Protein AF-A0A2W6Z7C9-F1 (afdb_monomer_lite)

Secondary structure (DSSP, 8-state):
-HHHHHHHT--HHHHHHHHHHHHHH-SS--SS----TT--HHHHHHHHHHGGG--HHHHHHHHHHHT--HHHHHHHHHHHHHHHHS-SS-HHHHHHHHHHHHHHHHHHHH-

Sequence (111 aa):
MARISEELGIQVITLYTWRKIWQLQAEVVPASEKAHDGWSAADKFTLVLETAGFNATELSACCRERGLLSDQVSRWRQAAQDANAKPVLTMAEQMELEKRRGQDQCEIKVG

Foldseek 3Di:
DVVCCVVVVPDPVVVVVVVVVVVVVPPDPPVPPVPPVPQDLVNLVVLLVVCVPPDPVRLVVVQVVVVHDSVSNVVSNVVVCVVVVDDPDDPVRVVVVVVVVVVVVVVVVVD

Radius of gyration: 23.17 Å; chains: 1; bounding box: 63×37×48 Å

pLDDT: mean 82.12, std 15.01, range [43.53, 96.19]

Structure (mmCIF, N/CA/C/O backbone):
data_AF-A0A2W6Z7C9-F1
#
_entry.id   AF-A0A2W6Z7C9-F1
#
loop_
_atom_site.group_PDB
_atom_site.id
_atom_site.type_symbol
_atom_site.label_atom_id
_atom_site.label_alt_id
_atom_site.label_comp_id
_atom_site.label_asym_id
_atom_site.label_entity_id
_atom_site.label_seq_id
_atom_site.pdbx_PDB_ins_code
_atom_site.Cartn_x
_atom_site.Cartn_y
_atom_site.Cartn_z
_atom_site.occupancy
_atom_site.B_iso_or_equiv
_atom_site.auth_seq_id
_atom_site.auth_comp_id
_atom_site.auth_asym_id
_atom_site.auth_atom_id
_atom_site.pdbx_PDB_model_num
ATOM 1 N N . MET A 1 1 ? -21.358 8.957 10.522 1.00 70.88 1 MET A N 1
ATOM 2 C CA . MET A 1 1 ? -21.999 10.275 10.728 1.00 70.88 1 MET A CA 1
ATOM 3 C C . MET A 1 1 ? -22.901 10.295 11.949 1.00 70.88 1 MET A C 1
ATOM 5 O O . MET A 1 1 ? -22.728 11.210 12.727 1.00 70.88 1 MET A O 1
ATOM 9 N N . ALA A 1 2 ? -23.779 9.306 12.173 1.00 82.38 2 ALA A N 1
ATOM 10 C CA . ALA A 1 2 ? -24.615 9.258 13.385 1.00 82.38 2 ALA A CA 1
ATOM 11 C C . ALA A 1 2 ? -23.796 9.272 14.693 1.00 82.38 2 ALA A C 1
ATOM 13 O O . ALA A 1 2 ? -23.993 10.158 15.507 1.00 82.38 2 ALA A O 1
ATOM 14 N N . ARG A 1 3 ? -22.780 8.404 14.825 1.00 92.25 3 ARG A N 1
ATOM 15 C CA . ARG A 1 3 ? -21.876 8.418 15.994 1.00 92.25 3 ARG A CA 1
ATOM 16 C C . ARG A 1 3 ? -21.171 9.766 16.203 1.00 92.25 3 ARG A C 1
ATOM 18 O O . ARG A 1 3 ? -21.128 10.269 17.307 1.00 92.25 3 ARG A O 1
ATOM 25 N N . ILE A 1 4 ? -20.666 10.365 15.122 1.00 90.56 4 ILE A N 1
ATOM 26 C CA . ILE A 1 4 ? -19.981 11.674 15.147 1.00 90.56 4 ILE A CA 1
ATOM 27 C C . ILE A 1 4 ? -20.959 12.794 15.536 1.00 90.56 4 ILE A C 1
ATOM 29 O O . ILE A 1 4 ? -20.594 13.733 16.229 1.00 90.56 4 ILE A O 1
ATOM 33 N N . SER A 1 5 ? -22.206 12.693 15.076 1.00 93.94 5 SER A N 1
ATOM 34 C CA . SER A 1 5 ? -23.284 13.622 15.406 1.00 93.94 5 SER A CA 1
ATOM 35 C C . SER A 1 5 ? -23.632 13.566 16.889 1.00 93.94 5 SER A C 1
ATOM 37 O O . SER A 1 5 ? -23.748 14.610 17.519 1.00 93.94 5 SER A O 1
ATOM 39 N N . GLU A 1 6 ? -23.740 12.360 17.440 1.00 93.31 6 GLU A N 1
ATOM 40 C CA . GLU A 1 6 ? -24.005 12.118 18.857 1.00 93.31 6 GLU A CA 1
ATOM 41 C C . GLU A 1 6 ? -22.839 12.577 19.745 1.00 93.31 6 GLU A C 1
ATOM 43 O O . GLU A 1 6 ? -23.050 13.275 20.729 1.00 93.31 6 GLU A O 1
ATOM 48 N N . GLU A 1 7 ? -21.606 12.262 19.350 1.00 95.19 7 GLU A N 1
ATOM 49 C CA . GLU A 1 7 ? -20.384 12.594 20.090 1.00 95.19 7 GLU A CA 1
ATOM 50 C C . GLU A 1 7 ? -20.083 14.101 20.111 1.00 95.19 7 GLU A C 1
ATOM 52 O O . GLU A 1 7 ? -19.621 14.628 21.120 1.00 95.19 7 GLU A O 1
ATOM 57 N N . LEU A 1 8 ? -20.357 14.809 19.010 1.00 92.94 8 LEU A N 1
ATOM 58 C CA . LEU A 1 8 ? -20.040 16.236 18.865 1.00 92.94 8 LEU A CA 1
ATOM 59 C C . LEU A 1 8 ? -21.258 17.159 19.023 1.00 92.94 8 LEU A C 1
ATOM 61 O O . LEU A 1 8 ? -21.110 18.377 18.949 1.00 92.94 8 LEU A O 1
ATOM 65 N N . GLY A 1 9 ? -22.467 16.610 19.166 1.00 94.12 9 GLY A N 1
ATOM 66 C CA . GLY A 1 9 ? -23.714 17.384 19.188 1.00 94.12 9 GLY A CA 1
ATOM 67 C C . GLY A 1 9 ? -24.038 18.102 17.869 1.00 94.12 9 GLY A C 1
ATOM 68 O O . GLY A 1 9 ? -24.868 19.010 17.836 1.00 94.12 9 GLY A O 1
ATOM 69 N N . ILE A 1 10 ? -23.386 17.729 16.764 1.00 95.50 10 ILE A N 1
ATOM 70 C CA . ILE A 1 10 ? -23.576 18.355 15.450 1.00 95.50 10 ILE A CA 1
ATOM 71 C C . ILE A 1 10 ? -24.661 17.595 14.701 1.00 95.50 10 ILE A C 1
ATOM 73 O O . ILE A 1 10 ? -24.570 16.381 14.557 1.00 95.50 10 ILE A O 1
ATOM 77 N N . GLN A 1 11 ? -25.659 18.280 14.146 1.00 95.25 11 GLN A N 1
ATOM 78 C CA . GLN A 1 11 ? -26.705 17.612 13.368 1.00 95.25 11 GLN A CA 1
ATOM 79 C C . GLN A 1 11 ? -26.138 16.859 12.150 1.00 95.25 11 GLN A C 1
ATOM 81 O O . GLN A 1 11 ? -25.290 17.367 11.411 1.00 95.25 11 GLN A O 1
ATOM 86 N N . VAL A 1 12 ? -26.668 15.658 11.890 1.00 93.69 12 VAL A N 1
ATOM 87 C CA . VAL A 1 12 ? -26.246 14.792 10.771 1.00 93.69 12 VAL A CA 1
ATOM 88 C C . VAL A 1 12 ? -26.307 15.517 9.419 1.00 93.69 12 VAL A C 1
ATOM 90 O O . VAL A 1 12 ? -25.427 15.321 8.579 1.00 93.69 12 VAL A O 1
ATOM 93 N N . ILE A 1 13 ? -27.306 16.383 9.215 1.00 93.75 13 ILE A N 1
ATOM 94 C CA . ILE A 1 13 ? -27.482 17.148 7.972 1.00 93.75 13 ILE A CA 1
ATOM 95 C C . ILE A 1 13 ? -26.353 18.162 7.734 1.00 93.75 13 ILE A C 1
ATOM 97 O O . ILE A 1 13 ? -25.922 18.358 6.595 1.00 93.75 13 ILE A O 1
ATOM 101 N N . THR A 1 14 ? -25.805 18.737 8.805 1.00 94.12 14 THR A N 1
ATOM 102 C CA . THR A 1 14 ? -24.679 19.674 8.755 1.00 94.12 14 THR A CA 1
ATOM 103 C C . THR A 1 14 ? -23.400 18.948 8.351 1.00 94.12 14 THR A C 1
ATOM 105 O O . THR A 1 14 ? -22.728 19.364 7.408 1.00 94.12 14 THR A O 1
ATOM 108 N N . LEU A 1 15 ? -23.122 17.793 8.970 1.00 93.50 15 LEU A N 1
ATOM 109 C CA . LEU A 1 15 ? -21.989 16.936 8.595 1.00 93.50 15 LEU A CA 1
ATOM 110 C C . LEU A 1 15 ? -22.078 16.482 7.130 1.00 93.50 15 LEU A C 1
ATOM 112 O O . LEU A 1 15 ? -21.072 16.431 6.420 1.00 93.50 15 LEU A O 1
ATOM 116 N N . TYR A 1 16 ? -23.287 16.164 6.662 1.00 90.06 16 TYR A N 1
ATOM 117 C CA . TYR A 1 16 ? -23.520 15.764 5.277 1.00 90.06 16 TYR A CA 1
ATOM 118 C C . TYR A 1 16 ? -23.258 16.914 4.298 1.00 90.06 16 TYR A C 1
ATOM 120 O O . TYR A 1 16 ? -22.607 16.717 3.271 1.00 90.06 16 TYR A O 1
ATOM 128 N N . THR A 1 17 ? -23.726 18.115 4.640 1.00 91.69 17 THR A N 1
ATOM 129 C CA . THR A 1 17 ? -23.530 19.335 3.849 1.00 91.69 17 THR A CA 1
ATOM 130 C C . THR A 1 17 ? -22.051 19.678 3.723 1.00 91.69 17 THR A C 1
ATOM 132 O O . THR A 1 17 ? -21.573 19.875 2.610 1.00 91.69 17 THR A O 1
ATOM 135 N N . TRP A 1 18 ? -21.295 19.658 4.824 1.00 90.25 18 TRP A N 1
ATOM 136 C CA . TRP A 1 18 ? -19.851 19.903 4.786 1.00 90.25 18 TRP A CA 1
ATOM 137 C C . TRP A 1 18 ? -19.115 18.875 3.941 1.00 90.25 18 TRP A C 1
ATOM 139 O O . TRP A 1 18 ? -18.340 19.255 3.070 1.00 90.25 18 TRP A O 1
ATOM 149 N N . ARG A 1 19 ? -19.414 17.581 4.110 1.00 87.50 19 ARG A N 1
ATOM 150 C CA . ARG A 1 19 ? -18.809 16.533 3.280 1.00 87.50 19 ARG A CA 1
ATOM 151 C C . ARG A 1 19 ? -19.073 16.770 1.793 1.00 87.50 19 ARG A C 1
ATOM 153 O O . ARG A 1 19 ? -18.158 16.631 0.992 1.00 87.50 19 ARG A O 1
ATOM 160 N N . LYS A 1 20 ? -20.303 17.142 1.429 1.00 82.62 20 LYS A N 1
ATOM 161 C CA . LYS A 1 20 ? -20.684 17.419 0.040 1.00 82.62 20 LYS A CA 1
ATOM 162 C C . LYS A 1 20 ? -19.964 18.655 -0.512 1.00 82.62 20 LYS A C 1
ATOM 164 O O . LYS A 1 20 ? -19.464 18.599 -1.627 1.00 82.62 20 LYS A O 1
ATOM 169 N N . ILE A 1 21 ? -19.878 19.738 0.264 1.00 83.44 21 ILE A N 1
ATOM 170 C CA . ILE A 1 21 ? -19.146 20.958 -0.117 1.00 83.44 21 ILE A CA 1
ATOM 171 C C . ILE A 1 21 ? -17.669 20.634 -0.353 1.00 83.44 21 ILE A C 1
ATOM 173 O O . ILE A 1 21 ? -17.126 20.991 -1.390 1.00 83.44 21 ILE A O 1
ATOM 177 N N . TRP A 1 22 ? -17.050 19.883 0.554 1.00 77.00 22 TRP A N 1
ATOM 178 C CA . TRP A 1 22 ? -15.651 19.479 0.437 1.00 77.00 22 TRP A CA 1
ATOM 179 C C . TRP A 1 22 ? -15.399 18.544 -0.750 1.00 77.00 22 TRP A C 1
ATOM 181 O O . TRP A 1 22 ? -14.382 18.673 -1.419 1.00 77.00 22 TRP A O 1
ATOM 191 N N . GLN A 1 23 ? -16.326 17.631 -1.051 1.00 69.94 23 GLN A N 1
ATOM 192 C CA . GLN A 1 23 ? -16.241 16.771 -2.237 1.00 69.94 23 GLN A CA 1
ATOM 193 C C . GLN A 1 23 ? -16.378 17.554 -3.547 1.00 69.94 23 GLN A C 1
ATOM 195 O O . GLN A 1 23 ? -15.747 17.192 -4.531 1.00 69.94 23 GLN A O 1
ATOM 200 N N . LEU A 1 24 ? -17.188 18.615 -3.564 1.00 73.56 24 LEU A N 1
ATOM 201 C CA . LEU A 1 24 ? -17.379 19.473 -4.738 1.00 73.56 24 LEU A CA 1
ATOM 202 C C . LEU A 1 24 ? -16.242 20.489 -4.918 1.00 73.56 24 LEU A C 1
ATOM 204 O O . LEU A 1 24 ? -15.943 20.864 -6.043 1.00 73.56 24 LEU A O 1
ATOM 208 N N . GLN A 1 25 ? -15.607 20.922 -3.825 1.00 68.06 25 GLN A N 1
ATOM 209 C CA . GLN A 1 25 ? -14.410 21.771 -3.846 1.00 68.06 25 GLN A CA 1
ATOM 210 C C . GLN A 1 25 ? -13.120 20.987 -4.116 1.00 68.06 25 GLN A C 1
ATOM 212 O O . GLN A 1 25 ? -12.079 21.595 -4.351 1.00 68.06 25 GLN A O 1
ATOM 217 N N . ALA A 1 26 ? -13.173 19.654 -4.100 1.00 48.09 26 ALA A N 1
ATOM 218 C CA . ALA A 1 26 ? -12.060 18.790 -4.459 1.00 48.09 26 ALA A CA 1
ATOM 219 C C . ALA A 1 26 ? -11.882 18.725 -5.986 1.00 48.09 26 ALA A C 1
ATOM 221 O O . ALA A 1 26 ? -11.961 17.656 -6.589 1.00 48.09 26 ALA A O 1
ATOM 222 N N . GLU A 1 27 ? -11.558 19.859 -6.608 1.00 48.34 27 GLU A N 1
ATOM 223 C CA . GLU A 1 27 ? -10.633 19.825 -7.736 1.00 48.34 27 GLU A CA 1
ATOM 224 C C . GLU A 1 27 ? -9.296 19.349 -7.144 1.00 48.34 27 GLU A C 1
ATOM 226 O O . GLU A 1 27 ? -8.545 20.102 -6.533 1.00 48.34 27 GLU A O 1
ATOM 231 N N . VAL A 1 28 ? -9.057 18.039 -7.231 1.00 49.12 28 VAL A N 1
ATOM 232 C CA . VAL A 1 28 ? -7.820 17.369 -6.805 1.00 49.12 28 VAL A CA 1
ATOM 233 C C . VAL A 1 28 ? -7.550 17.393 -5.288 1.00 49.12 28 VAL A C 1
ATOM 235 O O . VAL A 1 28 ? -6.488 17.803 -4.827 1.00 49.12 28 VAL A O 1
ATOM 238 N N . VAL A 1 29 ? -8.444 16.817 -4.478 1.00 43.88 29 VAL A N 1
ATOM 239 C CA . VAL A 1 29 ? -7.926 16.027 -3.346 1.00 43.88 29 VAL A CA 1
ATOM 240 C C . VAL A 1 29 ? -7.686 14.636 -3.922 1.00 43.88 29 VAL A C 1
ATOM 242 O O . VAL A 1 29 ? -8.658 13.889 -4.056 1.00 43.88 29 VAL A O 1
ATOM 245 N N . PRO A 1 30 ? -6.449 14.261 -4.312 1.00 44.28 30 PRO A N 1
ATOM 246 C CA . PRO A 1 30 ? -6.192 12.860 -4.601 1.00 44.28 30 PRO A CA 1
ATOM 247 C C . PRO A 1 30 ? -6.572 12.146 -3.311 1.00 44.28 30 PRO A C 1
ATOM 249 O O . PRO A 1 30 ? -6.081 12.531 -2.250 1.00 44.28 30 PRO A O 1
ATOM 252 N N . ALA A 1 31 ? -7.533 11.223 -3.372 1.00 43.53 31 ALA A N 1
ATOM 253 C CA . ALA A 1 31 ? -7.992 10.451 -2.226 1.00 43.53 31 ALA A CA 1
ATOM 254 C C . ALA A 1 31 ? -6.765 9.856 -1.535 1.00 43.53 31 ALA A C 1
ATOM 256 O O . ALA A 1 31 ? -6.251 8.852 -2.006 1.00 43.53 31 ALA A O 1
ATOM 257 N N . SER A 1 32 ? -6.268 10.562 -0.514 1.00 44.12 32 SER A N 1
ATOM 258 C CA . SER A 1 32 ? -4.902 10.519 0.007 1.00 44.12 32 SER A CA 1
ATOM 259 C C . SER A 1 32 ? -4.008 9.428 -0.598 1.00 44.12 32 SER A C 1
ATOM 261 O O . SER A 1 32 ? -3.669 8.453 0.064 1.00 44.12 32 SER A O 1
ATOM 263 N N . GLU A 1 33 ? -3.561 9.644 -1.836 1.00 44.66 33 GLU A N 1
ATOM 264 C CA . GLU A 1 33 ? -2.304 9.091 -2.346 1.00 44.66 33 GLU A CA 1
ATOM 265 C C . GLU A 1 33 ? -1.143 10.011 -1.964 1.00 44.66 33 GLU 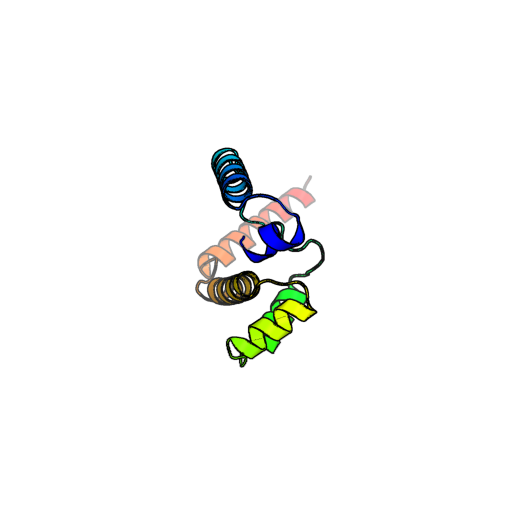A C 1
ATOM 267 O O . GLU A 1 33 ? -0.081 9.999 -2.579 1.00 44.66 33 GLU A O 1
ATOM 272 N N . LYS A 1 34 ? -1.286 10.770 -0.867 1.00 44.84 34 LYS A N 1
ATOM 273 C CA . LYS A 1 34 ? -0.131 10.946 0.004 1.00 44.84 34 LYS A CA 1
ATOM 274 C C . LYS A 1 34 ? 0.219 9.540 0.459 1.00 44.84 34 LYS A C 1
ATOM 276 O O . LYS A 1 34 ? -0.348 9.036 1.428 1.00 44.84 34 LYS A O 1
ATOM 281 N N . ALA A 1 35 ? 1.074 8.876 -0.321 1.00 48.03 35 ALA A N 1
ATOM 282 C CA . ALA A 1 35 ? 1.898 7.788 0.156 1.00 48.03 35 ALA A CA 1
ATOM 283 C C . ALA A 1 35 ? 2.246 8.153 1.593 1.00 48.03 35 ALA A C 1
ATOM 285 O O . ALA A 1 35 ? 2.760 9.251 1.804 1.00 48.03 35 ALA A O 1
ATOM 286 N N . HIS A 1 36 ? 1.827 7.331 2.562 1.00 52.09 36 HIS A N 1
ATOM 287 C CA . HIS A 1 36 ? 2.201 7.554 3.950 1.00 52.09 36 HIS A CA 1
ATOM 288 C C . HIS A 1 36 ? 3.693 7.864 3.936 1.00 52.09 36 HIS A C 1
ATOM 290 O O . HIS A 1 36 ? 4.484 7.000 3.561 1.00 52.09 36 HIS A O 1
ATOM 296 N N . ASP A 1 37 ? 4.035 9.104 4.273 1.00 54.31 37 ASP A N 1
ATOM 297 C CA . ASP A 1 37 ? 5.357 9.714 4.088 1.00 54.31 37 ASP A CA 1
ATOM 298 C C . ASP A 1 37 ? 6.458 8.958 4.863 1.00 54.31 37 ASP A C 1
ATOM 300 O O . ASP A 1 37 ? 7.642 9.223 4.722 1.00 54.31 37 ASP A O 1
ATOM 304 N N . GLY A 1 38 ? 6.064 7.960 5.667 1.00 72.69 38 GLY A N 1
ATOM 305 C CA . GLY A 1 38 ? 6.945 7.073 6.420 1.00 72.69 38 GLY A CA 1
ATOM 306 C C . GLY A 1 38 ? 7.006 5.605 5.974 1.00 72.69 38 GLY A C 1
ATOM 307 O O . GLY A 1 38 ? 7.732 4.860 6.615 1.00 72.69 38 GLY A O 1
ATOM 308 N N . TRP A 1 39 ? 6.279 5.148 4.943 1.00 86.19 39 TRP A N 1
ATOM 309 C CA . TRP A 1 39 ? 6.366 3.742 4.496 1.00 86.19 39 TRP A CA 1
ATOM 310 C C . TRP A 1 39 ? 7.264 3.615 3.267 1.00 86.19 39 TRP A C 1
ATOM 312 O O . TRP A 1 39 ? 6.878 4.009 2.156 1.00 86.19 39 TRP A O 1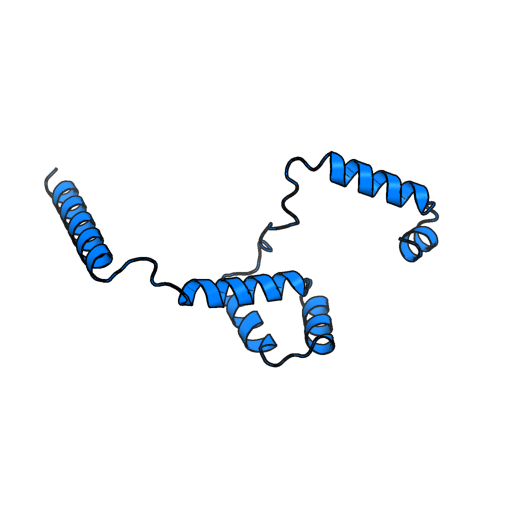
ATOM 322 N N . SER A 1 40 ? 8.447 3.026 3.454 1.00 88.62 40 SER A N 1
ATOM 323 C CA . SER A 1 40 ? 9.361 2.730 2.352 1.00 88.62 40 SER A CA 1
ATOM 324 C C . SER A 1 40 ? 8.774 1.664 1.416 1.00 88.62 40 SER A C 1
ATOM 326 O O . SER A 1 40 ? 7.817 0.962 1.749 1.00 88.62 40 SER A O 1
ATOM 328 N N . ALA A 1 41 ? 9.343 1.518 0.216 1.00 87.69 41 ALA A N 1
ATOM 329 C CA . ALA A 1 41 ? 8.939 0.449 -0.702 1.00 87.69 41 ALA A CA 1
ATOM 330 C C . ALA A 1 41 ? 9.127 -0.948 -0.077 1.00 87.69 41 ALA A C 1
ATOM 332 O O . ALA A 1 41 ? 8.299 -1.831 -0.294 1.00 87.69 41 ALA A O 1
ATOM 333 N N . ALA A 1 42 ? 10.172 -1.116 0.741 1.00 89.75 42 ALA A N 1
ATOM 334 C CA . ALA A 1 42 ? 10.429 -2.345 1.480 1.00 89.75 42 ALA A CA 1
ATOM 335 C C . ALA A 1 42 ? 9.340 -2.606 2.530 1.00 89.75 42 ALA A C 1
ATOM 337 O O . ALA A 1 42 ? 8.800 -3.706 2.572 1.00 89.75 42 ALA A O 1
ATOM 338 N N . ASP A 1 43 ? 8.942 -1.593 3.306 1.00 92.62 43 ASP A N 1
ATOM 339 C CA . ASP A 1 43 ? 7.897 -1.750 4.331 1.00 92.62 43 ASP A CA 1
ATOM 340 C C . ASP A 1 43 ? 6.548 -2.123 3.709 1.00 92.62 43 ASP A C 1
ATOM 342 O O . ASP A 1 43 ? 5.840 -3.004 4.200 1.00 92.62 43 ASP A O 1
ATOM 346 N N . LYS A 1 44 ? 6.207 -1.488 2.580 1.00 92.00 44 LYS A N 1
ATOM 347 C CA . LYS A 1 44 ? 4.995 -1.809 1.811 1.00 92.00 44 LYS A CA 1
ATOM 348 C C . LYS A 1 44 ? 5.015 -3.256 1.329 1.00 92.00 44 LYS A C 1
ATOM 350 O O . LYS A 1 44 ? 4.007 -3.950 1.441 1.00 92.00 44 LYS A O 1
ATOM 355 N N . PHE A 1 45 ? 6.154 -3.709 0.808 1.00 91.94 45 PHE A N 1
ATOM 356 C CA . PHE A 1 45 ? 6.317 -5.078 0.331 1.00 91.94 45 PHE A CA 1
ATOM 357 C C . PHE A 1 45 ? 6.220 -6.100 1.470 1.00 91.94 45 PHE A C 1
ATOM 359 O O . PHE A 1 45 ? 5.466 -7.066 1.351 1.00 91.94 45 PHE A O 1
ATOM 366 N N . THR A 1 46 ? 6.903 -5.856 2.593 1.00 94.25 46 THR A N 1
ATOM 367 C CA . THR A 1 46 ? 6.820 -6.696 3.796 1.00 94.25 46 THR A CA 1
ATOM 368 C C . THR A 1 46 ? 5.377 -6.833 4.261 1.00 94.25 46 THR A C 1
ATOM 370 O O . THR A 1 46 ? 4.907 -7.946 4.471 1.00 94.25 46 THR A O 1
ATOM 373 N N . LEU A 1 47 ? 4.626 -5.731 4.323 1.00 94.12 47 LEU A N 1
ATOM 374 C CA . LEU A 1 47 ? 3.224 -5.785 4.726 1.00 94.12 47 LEU A CA 1
ATOM 375 C C . LEU A 1 47 ? 2.356 -6.591 3.749 1.00 94.12 47 LEU A C 1
ATOM 377 O O . LEU A 1 47 ? 1.492 -7.362 4.172 1.00 94.12 47 LEU A O 1
ATOM 381 N N . VAL A 1 48 ? 2.559 -6.426 2.439 1.00 94.06 48 VAL A N 1
ATOM 382 C CA . VAL A 1 48 ? 1.836 -7.206 1.420 1.00 94.06 48 VAL A CA 1
ATOM 383 C C . VAL A 1 48 ? 2.113 -8.702 1.583 1.00 94.06 48 VAL A C 1
ATOM 385 O O . VAL A 1 48 ? 1.185 -9.501 1.441 1.00 94.06 48 VAL A O 1
ATOM 388 N N . LEU A 1 49 ? 3.354 -9.072 1.915 1.00 94.38 49 LEU A N 1
ATOM 389 C CA . LEU A 1 49 ? 3.759 -10.455 2.154 1.00 94.38 49 LEU A CA 1
ATOM 390 C C . LEU A 1 49 ? 3.159 -11.014 3.453 1.00 94.38 49 LEU A C 1
ATOM 392 O O . LEU A 1 49 ? 2.557 -12.085 3.429 1.00 94.38 49 LEU A O 1
ATOM 396 N N . GLU A 1 50 ? 3.260 -10.276 4.562 1.00 93.88 50 GLU A N 1
ATOM 397 C CA . GLU A 1 50 ? 2.679 -10.646 5.863 1.00 93.88 50 GLU A CA 1
ATOM 398 C C . GLU A 1 50 ? 1.170 -10.896 5.759 1.00 93.88 50 GLU A C 1
ATOM 400 O O . GLU A 1 50 ? 0.641 -11.859 6.310 1.00 93.88 50 GLU A O 1
ATOM 405 N N . THR A 1 51 ? 0.472 -10.041 5.012 1.00 95.81 51 THR A N 1
ATOM 406 C CA . THR A 1 51 ? -0.989 -10.081 4.873 1.00 95.81 51 THR A CA 1
ATOM 407 C C . THR A 1 51 ? -1.476 -10.976 3.731 1.00 95.81 51 THR A C 1
ATOM 409 O O . THR A 1 51 ? -2.676 -11.009 3.443 1.00 95.81 51 THR A O 1
ATOM 412 N N . ALA A 1 52 ? -0.586 -11.714 3.055 1.00 92.88 52 ALA A N 1
ATOM 413 C CA . ALA A 1 52 ? -0.944 -12.562 1.915 1.00 92.88 52 ALA A CA 1
ATOM 414 C C . ALA A 1 52 ? -2.013 -13.611 2.268 1.00 92.88 52 ALA A C 1
ATOM 416 O O . ALA A 1 52 ? -2.913 -13.854 1.465 1.00 92.88 52 ALA A O 1
ATOM 417 N N . GLY A 1 53 ? -1.941 -14.180 3.476 1.00 93.12 53 GLY A N 1
ATOM 418 C CA . GLY A 1 53 ? -2.877 -15.195 3.974 1.00 93.12 53 GLY A CA 1
ATOM 419 C C . GLY A 1 53 ? -4.025 -14.667 4.837 1.00 93.12 53 GLY A C 1
ATOM 420 O O . GLY A 1 53 ? -4.803 -15.471 5.339 1.00 93.12 53 GLY A O 1
ATOM 421 N N . PHE A 1 54 ? -4.127 -13.351 5.050 1.00 96.19 54 PHE A N 1
ATOM 422 C CA . PHE A 1 54 ? -5.106 -12.791 5.984 1.00 96.19 54 PHE A CA 1
ATOM 423 C C . PHE A 1 54 ? -6.508 -12.762 5.375 1.00 96.19 54 PHE A C 1
ATOM 425 O O . PHE A 1 54 ? -6.701 -12.375 4.219 1.00 96.19 54 PHE A O 1
ATOM 432 N N . ASN A 1 55 ? -7.508 -13.091 6.186 1.00 95.12 55 ASN A N 1
ATOM 433 C CA . ASN A 1 55 ? -8.906 -12.826 5.873 1.00 95.12 55 ASN A CA 1
ATOM 434 C C . ASN A 1 55 ? -9.275 -11.350 6.143 1.00 95.12 55 ASN A C 1
ATOM 436 O O . ASN A 1 55 ? -8.480 -10.560 6.657 1.00 95.12 55 ASN A O 1
ATOM 440 N N . ALA A 1 56 ? -10.506 -10.952 5.801 1.00 92.38 56 ALA A N 1
ATOM 441 C CA . ALA A 1 56 ? -10.949 -9.558 5.914 1.00 92.38 56 ALA A CA 1
ATOM 442 C C . ALA A 1 56 ? -10.879 -8.999 7.350 1.00 92.38 56 ALA A C 1
ATOM 444 O O . ALA A 1 56 ? -10.584 -7.814 7.542 1.00 92.38 56 ALA A O 1
ATOM 445 N N . THR A 1 57 ? -11.131 -9.837 8.358 1.00 94.88 57 THR A N 1
ATOM 446 C CA . THR A 1 57 ? -11.099 -9.449 9.773 1.00 94.88 57 THR A CA 1
ATOM 447 C C . THR A 1 57 ? -9.664 -9.250 10.247 1.00 94.88 57 THR A C 1
ATOM 449 O O . THR A 1 57 ? -9.355 -8.219 10.843 1.00 94.88 57 THR A O 1
ATOM 452 N N . GLU A 1 58 ? -8.780 -10.196 9.929 1.00 95.69 58 GLU A N 1
ATOM 453 C CA . GLU A 1 58 ? -7.351 -10.145 10.264 1.00 95.69 58 GLU A CA 1
ATOM 454 C C . GLU A 1 58 ? -6.671 -8.943 9.603 1.00 95.69 58 GLU A C 1
ATOM 456 O O . GLU A 1 58 ? -5.966 -8.179 10.264 1.00 95.69 58 GLU A O 1
ATOM 461 N N . LEU A 1 59 ? -6.957 -8.707 8.318 1.00 94.50 59 LEU A N 1
ATOM 462 C CA . LEU A 1 59 ? -6.455 -7.543 7.592 1.00 94.50 59 LEU A CA 1
ATOM 463 C C . LEU A 1 59 ? -6.929 -6.240 8.241 1.00 94.50 59 LEU A C 1
ATOM 465 O O . LEU A 1 59 ? -6.135 -5.322 8.435 1.00 94.50 59 LEU A O 1
ATOM 469 N N . SER A 1 60 ? -8.207 -6.166 8.621 1.00 91.12 60 SER A N 1
ATOM 470 C CA . SER A 1 60 ? -8.775 -4.982 9.272 1.00 91.12 60 SER A CA 1
ATOM 471 C C . SER A 1 60 ? -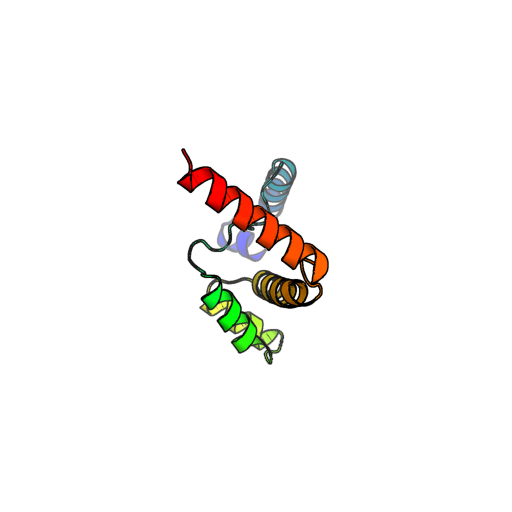8.155 -4.711 10.644 1.00 91.12 60 SER A C 1
ATOM 473 O O . SER A 1 60 ? -7.943 -3.548 10.986 1.00 91.12 60 SER A O 1
ATOM 475 N N . ALA A 1 61 ? -7.857 -5.748 11.430 1.00 94.31 61 ALA A N 1
ATOM 476 C CA . ALA A 1 61 ? -7.173 -5.614 12.716 1.00 94.31 61 ALA A CA 1
ATOM 477 C C . ALA A 1 61 ? -5.729 -5.115 12.535 1.00 94.31 61 ALA A C 1
ATOM 479 O O . ALA A 1 61 ? -5.364 -4.080 13.089 1.00 94.31 61 ALA A O 1
ATOM 480 N N . CYS A 1 62 ? -4.964 -5.772 11.659 1.00 92.75 62 CYS A N 1
ATOM 481 C CA . CYS A 1 62 ? -3.594 -5.398 11.299 1.00 92.75 62 CYS A CA 1
ATOM 482 C C . CYS A 1 62 ? -3.486 -3.945 10.800 1.00 92.75 62 CYS A C 1
ATOM 484 O O . CYS A 1 62 ? -2.592 -3.199 11.205 1.00 92.75 62 CYS A O 1
ATOM 486 N N . CYS A 1 63 ? -4.434 -3.521 9.959 1.00 91.12 63 CYS A N 1
ATOM 487 C CA . CYS A 1 63 ? -4.509 -2.157 9.445 1.00 91.12 63 CYS A CA 1
ATOM 488 C C . CYS A 1 63 ? -4.729 -1.126 10.563 1.00 91.12 63 CYS A C 1
ATOM 490 O O . CYS A 1 63 ? -4.064 -0.094 10.578 1.00 91.12 63 CYS A O 1
ATOM 492 N N . ARG A 1 64 ? -5.610 -1.406 11.534 1.00 92.19 64 ARG A N 1
ATOM 493 C CA . ARG A 1 64 ? -5.878 -0.490 12.660 1.00 92.19 64 ARG A CA 1
ATOM 494 C C . ARG A 1 64 ? -4.648 -0.272 13.535 1.00 92.19 64 ARG A C 1
ATOM 496 O O . ARG A 1 64 ? -4.381 0.864 13.905 1.00 92.19 64 ARG A O 1
ATOM 503 N N . GLU A 1 65 ? -3.901 -1.334 13.827 1.00 90.19 65 GLU A N 1
ATOM 504 C CA . GLU A 1 65 ? -2.671 -1.264 14.631 1.00 90.19 65 GLU A CA 1
ATOM 505 C C . GLU A 1 65 ? -1.588 -0.411 13.961 1.00 90.19 65 GLU A C 1
ATOM 507 O O . GLU A 1 65 ? -0.847 0.303 14.630 1.00 90.19 65 GLU A O 1
ATOM 512 N N . ARG A 1 66 ? -1.519 -0.464 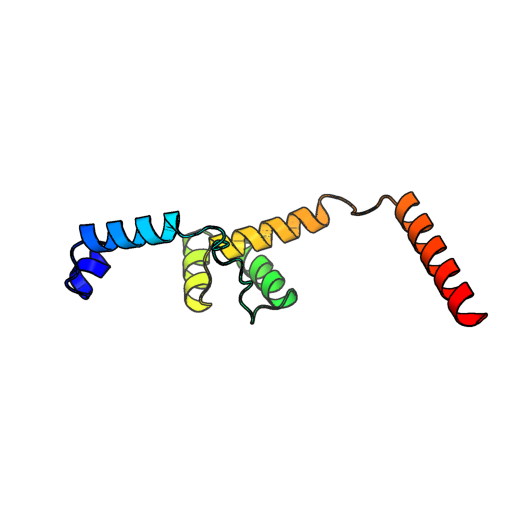12.627 1.00 87.81 66 ARG A N 1
ATOM 513 C CA . ARG A 1 66 ? -0.498 0.212 11.815 1.00 87.81 66 ARG A CA 1
ATOM 514 C C . ARG A 1 66 ? -0.954 1.569 11.261 1.00 87.81 66 ARG A C 1
ATOM 516 O O . ARG A 1 66 ? -0.198 2.215 10.540 1.00 87.81 66 ARG A O 1
ATOM 523 N N . GLY A 1 67 ? -2.178 2.004 11.576 1.00 88.25 67 GLY A N 1
ATOM 524 C CA . GLY A 1 67 ? -2.755 3.256 11.075 1.00 88.25 67 GLY A CA 1
ATOM 525 C C . GLY A 1 67 ? -3.018 3.264 9.564 1.00 88.25 67 GLY A C 1
ATOM 526 O O . GLY A 1 67 ? -2.965 4.322 8.941 1.00 88.25 67 GLY A O 1
ATOM 527 N N . LEU A 1 68 ? -3.276 2.094 8.978 1.00 89.62 68 LEU A N 1
ATOM 528 C CA . LEU A 1 68 ? -3.509 1.891 7.550 1.00 89.62 68 LEU A CA 1
ATOM 529 C C . LEU A 1 68 ? -4.987 1.629 7.248 1.00 89.62 68 LEU A C 1
ATOM 531 O O . LEU A 1 68 ? -5.771 1.218 8.105 1.00 89.62 68 LEU A O 1
ATOM 535 N N . LEU A 1 69 ? -5.362 1.834 5.989 1.00 89.31 69 LEU A N 1
ATOM 536 C CA . LEU A 1 69 ? -6.644 1.408 5.437 1.00 89.31 69 LEU A CA 1
ATOM 537 C C . LEU A 1 69 ? -6.455 0.120 4.628 1.00 89.31 69 LEU A C 1
ATOM 539 O O . LEU A 1 69 ? -5.491 -0.013 3.878 1.00 89.31 69 LEU A O 1
ATOM 543 N N . SER A 1 70 ? -7.412 -0.805 4.705 1.00 89.38 70 SER A N 1
ATOM 544 C CA . SER A 1 70 ? -7.381 -2.057 3.928 1.00 89.38 70 SER A CA 1
ATOM 545 C C . SER A 1 70 ? -7.308 -1.824 2.411 1.00 89.38 70 SER A C 1
ATOM 547 O O . SER A 1 70 ? -6.672 -2.594 1.689 1.00 89.38 70 SER A O 1
ATOM 549 N N . ASP A 1 71 ? -7.899 -0.726 1.931 1.00 87.88 71 ASP A N 1
ATOM 550 C CA . ASP A 1 71 ? -7.797 -0.279 0.538 1.00 87.88 71 ASP A CA 1
ATOM 551 C C . ASP A 1 71 ? -6.344 0.035 0.138 1.00 87.88 71 ASP A C 1
ATOM 553 O O . ASP A 1 71 ? -5.907 -0.343 -0.945 1.00 87.88 71 ASP A O 1
ATOM 557 N N . GLN A 1 72 ? -5.547 0.635 1.032 1.00 89.44 72 GLN A N 1
ATOM 558 C CA . GLN A 1 72 ? -4.137 0.943 0.756 1.00 89.44 72 GLN A CA 1
ATOM 559 C C . GLN A 1 72 ? -3.307 -0.332 0.575 1.00 89.44 72 GLN A C 1
ATOM 561 O O . GLN A 1 72 ? -2.531 -0.427 -0.374 1.00 89.44 72 GLN A O 1
ATOM 566 N N . VAL A 1 73 ? -3.507 -1.333 1.438 1.00 91.75 73 VAL A N 1
ATOM 567 C CA . VAL A 1 73 ? -2.819 -2.633 1.325 1.00 91.75 73 VAL A CA 1
ATOM 568 C C . VAL A 1 73 ? -3.205 -3.338 0.023 1.00 91.75 73 VAL A C 1
ATOM 570 O O . VAL A 1 73 ? -2.355 -3.917 -0.654 1.00 91.75 73 VAL A O 1
ATOM 573 N N . SER A 1 74 ? -4.475 -3.227 -0.373 1.00 90.69 74 SER A N 1
ATOM 574 C CA . SER A 1 74 ? -4.973 -3.773 -1.639 1.00 90.69 74 SER A CA 1
ATOM 575 C C . SER A 1 74 ? -4.302 -3.107 -2.844 1.00 90.69 74 SER A C 1
ATOM 577 O O . SER A 1 74 ? -3.850 -3.805 -3.752 1.00 90.69 74 SER A O 1
ATOM 579 N N . ARG A 1 75 ? -4.138 -1.776 -2.828 1.00 91.00 75 ARG A N 1
ATOM 580 C CA . ARG A 1 75 ? -3.397 -1.051 -3.875 1.00 91.00 75 ARG A CA 1
ATOM 581 C C . 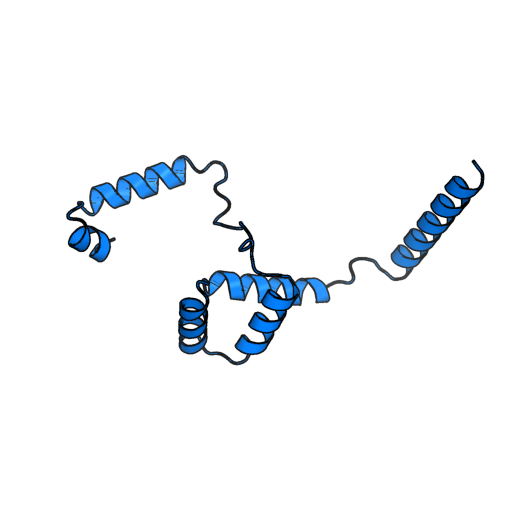ARG A 1 75 ? -1.936 -1.481 -3.959 1.00 91.00 75 ARG A C 1
ATOM 583 O O . ARG A 1 75 ? -1.424 -1.653 -5.059 1.00 91.00 75 ARG A O 1
ATOM 590 N N . TRP A 1 76 ? -1.256 -1.681 -2.828 1.00 91.94 76 TRP A N 1
ATOM 591 C CA . TRP A 1 76 ? 0.139 -2.143 -2.834 1.00 91.94 76 TRP A CA 1
ATOM 592 C C . TRP A 1 76 ? 0.276 -3.565 -3.374 1.00 91.94 76 TRP A C 1
ATOM 594 O O . TRP A 1 76 ? 1.212 -3.843 -4.121 1.00 91.94 76 TRP A O 1
ATOM 604 N N . ARG A 1 77 ? -0.678 -4.449 -3.059 1.00 92.88 77 ARG A N 1
ATOM 605 C CA . ARG A 1 77 ? -0.733 -5.795 -3.638 1.00 92.88 77 ARG A CA 1
ATOM 606 C C . ARG A 1 77 ? -0.899 -5.739 -5.155 1.00 92.88 77 ARG A C 1
ATOM 608 O O . ARG A 1 77 ? -0.159 -6.419 -5.859 1.00 92.88 77 ARG A O 1
ATOM 615 N N . GLN A 1 78 ? -1.816 -4.905 -5.644 1.00 90.19 78 GLN A N 1
ATOM 616 C CA . GLN A 1 78 ? -2.038 -4.730 -7.079 1.00 90.19 78 GLN A CA 1
ATOM 617 C C . GLN A 1 78 ? -0.788 -4.175 -7.773 1.00 90.19 78 GLN A C 1
ATOM 619 O O . GLN A 1 78 ? -0.319 -4.757 -8.744 1.00 90.19 78 GLN A O 1
ATOM 624 N N . ALA A 1 79 ? -0.175 -3.124 -7.223 1.00 87.81 79 ALA A N 1
ATOM 625 C CA . ALA A 1 79 ? 1.048 -2.546 -7.777 1.00 87.81 79 ALA A CA 1
ATOM 626 C C . ALA A 1 79 ? 2.205 -3.563 -7.846 1.00 87.81 79 ALA A C 1
ATOM 628 O O . ALA A 1 79 ? 2.945 -3.589 -8.827 1.00 87.81 79 ALA A O 1
ATOM 629 N N . ALA A 1 80 ? 2.348 -4.427 -6.833 1.00 86.62 80 ALA A N 1
ATOM 630 C CA . ALA A 1 80 ? 3.350 -5.493 -6.831 1.00 86.62 80 ALA A CA 1
ATOM 631 C C . ALA A 1 80 ? 3.077 -6.574 -7.894 1.00 86.62 80 ALA A C 1
ATOM 633 O O . ALA A 1 80 ? 4.016 -7.132 -8.462 1.00 86.62 80 ALA A O 1
ATOM 634 N N . GLN A 1 81 ? 1.809 -6.876 -8.180 1.00 88.38 81 GLN A N 1
ATOM 635 C CA . GLN A 1 81 ? 1.428 -7.794 -9.256 1.00 88.38 81 GLN A CA 1
ATOM 636 C C . GLN A 1 81 ? 1.677 -7.163 -10.630 1.00 88.38 81 GLN A C 1
ATOM 638 O O . GLN A 1 81 ? 2.298 -7.789 -11.487 1.00 88.38 81 GLN A O 1
ATOM 643 N N . ASP A 1 82 ? 1.270 -5.908 -10.813 1.00 86.88 82 ASP A N 1
ATOM 644 C CA . ASP A 1 82 ? 1.382 -5.183 -12.080 1.00 86.88 82 ASP A CA 1
ATOM 645 C C . ASP A 1 82 ? 2.838 -4.940 -12.484 1.00 86.88 82 ASP A C 1
ATOM 647 O O . ASP A 1 82 ? 3.185 -5.112 -13.653 1.00 86.88 82 ASP A O 1
ATOM 651 N N . ALA A 1 83 ? 3.712 -4.625 -11.520 1.00 82.19 83 ALA A N 1
ATOM 652 C CA . ALA A 1 83 ? 5.150 -4.474 -11.751 1.00 82.19 83 ALA A CA 1
ATOM 653 C C . ALA A 1 83 ? 5.794 -5.735 -12.355 1.00 82.19 83 ALA A C 1
ATOM 655 O O . ALA A 1 83 ? 6.788 -5.640 -13.071 1.00 82.19 83 ALA A O 1
ATOM 656 N N . ASN A 1 84 ? 5.210 -6.906 -12.089 1.00 75.19 84 ASN A N 1
ATOM 657 C CA . ASN A 1 84 ? 5.679 -8.191 -12.597 1.00 75.19 84 ASN A CA 1
ATOM 658 C C . ASN A 1 84 ? 4.868 -8.697 -13.804 1.00 75.19 84 ASN A C 1
ATOM 660 O O . ASN A 1 84 ? 5.257 -9.679 -14.432 1.00 75.19 84 ASN A O 1
ATOM 664 N N . ALA A 1 85 ? 3.743 -8.059 -14.140 1.00 76.88 85 ALA A N 1
ATOM 665 C CA . ALA A 1 85 ? 2.815 -8.548 -15.158 1.00 76.88 85 ALA A CA 1
ATOM 666 C C . ALA A 1 85 ? 3.279 -8.267 -16.595 1.00 76.88 85 ALA A C 1
ATOM 668 O O . ALA A 1 85 ? 2.879 -8.978 -17.518 1.00 76.88 85 ALA A O 1
ATOM 669 N N . LYS A 1 86 ? 4.102 -7.235 -16.813 1.00 65.31 86 LYS A N 1
ATOM 670 C CA . LYS A 1 86 ? 4.648 -6.912 -18.137 1.00 65.31 86 LYS A CA 1
ATOM 671 C C . LYS A 1 86 ? 6.112 -6.501 -18.020 1.00 65.31 86 LYS A C 1
ATOM 673 O O . LYS A 1 86 ? 6.409 -5.600 -17.236 1.00 65.31 86 LYS A O 1
ATOM 678 N N . PRO A 1 87 ? 7.027 -7.094 -18.809 1.00 65.31 87 PRO A N 1
ATOM 679 C CA . PRO A 1 87 ? 8.359 -6.530 -18.932 1.00 65.31 87 PRO A CA 1
ATOM 680 C C . PRO A 1 87 ? 8.219 -5.111 -19.499 1.00 65.31 87 PRO A C 1
ATOM 682 O O . PRO A 1 87 ? 7.578 -4.908 -20.528 1.00 65.31 87 PRO A O 1
ATOM 685 N N . VAL A 1 88 ? 8.780 -4.128 -18.789 1.00 70.31 88 VAL A N 1
ATOM 686 C CA . VAL A 1 88 ? 8.712 -2.698 -19.152 1.00 70.31 88 VAL A CA 1
ATOM 687 C C . VAL A 1 88 ? 9.316 -2.446 -20.538 1.00 70.31 88 VAL A C 1
ATOM 689 O O . VAL A 1 88 ? 8.911 -1.516 -21.226 1.00 70.31 88 VAL A O 1
ATOM 692 N N . LEU A 1 89 ? 10.261 -3.296 -20.947 1.00 75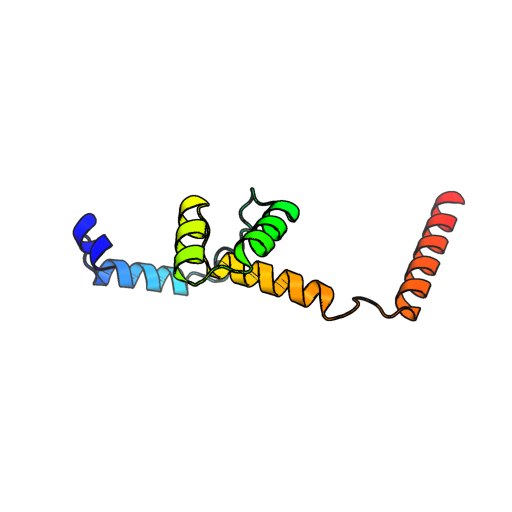.25 89 LEU A N 1
ATOM 693 C CA . LEU A 1 89 ? 10.903 -3.303 -22.254 1.00 75.25 89 LEU A CA 1
ATOM 694 C C . LEU A 1 89 ? 11.073 -4.750 -22.714 1.00 75.25 89 LEU A C 1
ATOM 696 O O . LEU A 1 89 ? 11.387 -5.636 -21.915 1.00 75.25 89 LEU A O 1
ATOM 700 N N . THR A 1 90 ? 10.917 -4.987 -24.008 1.00 81.62 90 THR A N 1
ATOM 701 C CA . THR A 1 90 ? 11.387 -6.222 -24.636 1.00 81.62 90 THR A CA 1
ATOM 702 C C . THR A 1 90 ? 12.915 -6.295 -24.583 1.00 81.62 90 THR A C 1
ATOM 704 O O . THR A 1 90 ? 13.602 -5.281 -24.461 1.00 81.62 90 THR A O 1
ATOM 707 N N . MET A 1 91 ? 13.477 -7.499 -24.719 1.00 77.75 91 MET A N 1
ATOM 708 C CA . MET A 1 91 ? 14.934 -7.699 -24.701 1.00 77.75 91 MET A CA 1
ATOM 709 C C . MET A 1 91 ? 15.663 -6.851 -25.762 1.00 77.75 91 MET A C 1
ATOM 711 O O . MET A 1 91 ? 16.755 -6.343 -25.520 1.00 77.75 91 MET A O 1
ATOM 715 N N . ALA A 1 92 ? 15.035 -6.652 -26.927 1.00 84.75 92 ALA A N 1
ATOM 716 C CA . ALA A 1 92 ? 15.565 -5.806 -27.994 1.00 84.75 92 ALA A CA 1
ATOM 717 C C . ALA A 1 92 ? 15.599 -4.320 -27.597 1.00 84.75 92 ALA A C 1
ATOM 719 O O . ALA A 1 92 ? 16.589 -3.634 -27.843 1.00 84.75 92 ALA A O 1
ATOM 720 N N . GLU A 1 93 ? 14.548 -3.830 -26.939 1.00 87.50 93 GLU A N 1
ATOM 721 C CA . GLU A 1 93 ? 14.482 -2.445 -26.461 1.00 87.50 93 GLU A CA 1
ATOM 722 C C . GLU A 1 93 ? 15.448 -2.191 -25.293 1.00 87.50 93 GLU A C 1
ATOM 724 O O . GLU A 1 93 ? 16.005 -1.098 -25.190 1.00 87.50 93 GLU A O 1
ATOM 729 N N . GLN A 1 94 ? 15.701 -3.196 -24.443 1.00 84.38 94 GLN A N 1
ATOM 730 C CA . GLN A 1 94 ? 16.721 -3.114 -23.391 1.00 84.38 94 GLN A CA 1
ATOM 731 C C . GLN A 1 94 ? 18.129 -2.963 -23.976 1.00 84.38 94 GLN A C 1
ATOM 733 O O . GLN A 1 94 ? 18.853 -2.054 -23.571 1.00 84.38 94 GLN A O 1
ATOM 738 N N . MET A 1 95 ? 18.493 -3.788 -24.966 1.00 85.50 95 MET A N 1
ATOM 739 C CA . MET A 1 95 ? 19.794 -3.682 -25.641 1.00 85.50 95 MET A CA 1
ATOM 740 C C . MET A 1 95 ? 19.991 -2.323 -26.320 1.00 85.50 95 MET A C 1
ATOM 742 O O . MET A 1 95 ? 21.072 -1.740 -26.230 1.00 85.50 95 MET A O 1
ATOM 746 N N . GLU A 1 96 ? 18.961 -1.795 -26.984 1.00 91.25 96 GLU A N 1
ATOM 747 C CA . GLU A 1 96 ? 19.048 -0.484 -27.637 1.00 91.25 96 GLU A CA 1
ATOM 748 C C . GLU A 1 96 ? 19.231 0.643 -26.607 1.00 91.25 96 GLU A C 1
ATOM 750 O O . GLU A 1 96 ? 20.050 1.543 -26.800 1.00 91.25 96 GLU A O 1
ATOM 755 N N . LEU A 1 97 ? 18.531 0.576 -25.470 1.00 88.06 97 LEU A N 1
ATOM 756 C CA . LEU A 1 97 ? 18.690 1.548 -24.389 1.00 88.06 97 LEU A CA 1
ATOM 757 C C . LEU A 1 97 ? 20.098 1.496 -23.774 1.00 88.06 97 LEU A C 1
ATOM 759 O O . LEU A 1 97 ? 20.697 2.541 -23.523 1.00 88.06 97 LEU A O 1
ATOM 763 N N . GLU A 1 98 ? 20.646 0.302 -23.545 1.00 88.56 98 GLU A N 1
ATOM 764 C CA . GLU A 1 98 ? 22.013 0.123 -23.040 1.00 88.56 98 GLU A CA 1
ATOM 765 C C . GLU A 1 98 ? 23.060 0.665 -24.014 1.00 88.56 98 GLU A C 1
ATOM 767 O O . GLU A 1 98 ? 23.994 1.355 -23.598 1.00 88.56 98 GLU A O 1
ATOM 772 N N . LYS A 1 99 ? 22.870 0.433 -25.317 1.00 89.81 99 LYS A N 1
ATOM 773 C CA . LYS A 1 99 ? 23.739 0.968 -26.367 1.00 89.81 99 LYS A CA 1
ATOM 774 C C . LYS A 1 99 ? 23.741 2.497 -26.376 1.00 89.81 99 LYS A C 1
ATOM 776 O O . LYS A 1 99 ? 24.815 3.095 -26.408 1.00 89.81 99 LYS A O 1
ATOM 781 N N . ARG A 1 100 ? 22.562 3.122 -26.282 1.00 89.06 100 ARG A N 1
ATOM 782 C CA . ARG A 1 100 ? 22.422 4.585 -26.184 1.00 89.06 100 ARG A CA 1
ATOM 783 C C . ARG A 1 100 ? 23.106 5.140 -24.934 1.00 89.06 100 ARG A C 1
ATOM 785 O O . ARG A 1 100 ? 23.896 6.068 -25.036 1.00 89.06 100 ARG A O 1
ATOM 792 N N . ARG A 1 101 ? 22.907 4.506 -23.770 1.00 88.25 101 ARG A N 1
ATOM 793 C CA . ARG A 1 101 ? 23.591 4.890 -22.518 1.00 88.25 101 ARG A CA 1
ATOM 794 C C . ARG A 1 101 ? 25.115 4.791 -22.622 1.00 88.25 101 ARG A C 1
ATOM 796 O O . ARG A 1 101 ? 25.818 5.605 -22.028 1.00 88.25 101 ARG A O 1
ATOM 803 N N . GLY A 1 102 ? 25.623 3.795 -23.348 1.00 86.56 102 GLY A N 1
ATOM 804 C CA . GLY A 1 102 ? 27.051 3.646 -23.625 1.00 86.56 102 GLY A CA 1
ATOM 805 C C . GLY A 1 102 ? 27.597 4.752 -24.531 1.00 86.56 102 GLY A C 1
ATOM 806 O O . GLY A 1 102 ? 28.668 5.285 -24.254 1.00 86.56 102 GLY A O 1
ATOM 807 N N . GLN A 1 103 ? 26.847 5.135 -25.569 1.00 82.56 103 GLN A N 1
ATOM 808 C CA . GLN A 1 103 ? 27.206 6.239 -26.468 1.00 82.56 103 GLN A CA 1
ATOM 809 C C . GLN A 1 103 ? 27.255 7.578 -25.725 1.00 82.56 103 GLN A C 1
ATOM 811 O O . GLN A 1 103 ? 28.279 8.258 -25.787 1.00 82.56 103 GLN A O 1
ATOM 816 N N . ASP A 1 104 ? 26.230 7.885 -24.925 1.00 81.69 104 ASP A N 1
ATOM 817 C CA . ASP A 1 104 ? 26.184 9.100 -24.103 1.00 81.69 104 ASP A CA 1
ATOM 818 C C . ASP A 1 104 ? 27.366 9.150 -23.106 1.00 81.69 104 ASP A C 1
ATOM 820 O O . ASP A 1 104 ? 27.983 10.193 -22.893 1.00 81.69 104 ASP A O 1
ATOM 824 N N . GLN A 1 105 ? 27.749 8.007 -22.515 1.00 80.06 105 GLN A N 1
ATOM 825 C CA . GLN A 1 105 ? 28.928 7.921 -21.637 1.00 80.06 105 GLN A CA 1
ATOM 826 C C . GLN A 1 105 ? 30.260 8.130 -22.365 1.00 80.06 105 GLN A C 1
ATOM 828 O O . GLN A 1 105 ? 31.210 8.631 -21.754 1.00 80.06 105 GLN A O 1
ATOM 833 N N . CYS A 1 106 ? 30.364 7.725 -23.632 1.00 78.44 106 CYS A N 1
ATOM 834 C CA . CYS A 1 106 ? 31.548 7.978 -24.445 1.00 78.44 106 CYS A CA 1
ATOM 835 C C . CYS A 1 106 ? 31.668 9.463 -24.808 1.00 78.44 106 CYS A C 1
ATOM 837 O O . CYS A 1 106 ? 32.771 9.996 -24.740 1.00 78.44 106 CYS A O 1
ATOM 839 N N . GLU A 1 107 ? 30.562 10.144 -25.116 1.00 68.69 107 GLU A N 1
ATOM 840 C CA . GLU A 1 107 ? 30.566 11.575 -25.459 1.00 68.69 107 GLU A CA 1
ATOM 841 C C . GLU A 1 107 ? 30.989 12.466 -24.281 1.00 68.69 107 GLU A C 1
ATOM 843 O O . GLU A 1 107 ? 31.767 13.399 -24.464 1.00 68.69 107 GLU A O 1
ATOM 848 N N . ILE A 1 108 ? 30.586 12.127 -23.051 1.00 70.38 108 ILE A N 1
ATOM 849 C CA . ILE A 1 108 ? 30.966 12.878 -21.838 1.00 70.38 108 ILE A CA 1
ATOM 850 C C . ILE A 1 108 ? 32.466 12.745 -21.507 1.00 70.38 108 ILE A C 1
ATOM 852 O O . ILE A 1 108 ? 33.026 13.606 -20.838 1.00 70.38 108 ILE A O 1
ATOM 856 N N . LYS A 1 109 ? 33.135 11.673 -21.949 1.00 65.25 109 LYS A N 1
ATOM 857 C CA . LYS A 1 109 ? 34.569 11.439 -21.682 1.00 65.25 109 LYS A CA 1
ATOM 858 C C . LYS A 1 109 ? 35.513 12.064 -22.711 1.00 65.25 109 LYS A C 1
ATOM 860 O O . LYS A 1 109 ? 36.721 12.046 -22.485 1.00 65.25 109 LYS A O 1
ATOM 865 N N . VAL A 1 110 ? 34.990 12.524 -23.845 1.00 59.41 110 VAL A N 1
ATOM 866 C CA . VAL A 1 110 ? 35.786 13.037 -24.975 1.00 59.41 110 VAL A CA 1
ATOM 867 C C . VAL A 1 110 ? 35.797 14.575 -25.025 1.00 59.41 110 VAL A C 1
ATOM 869 O O . VAL A 1 110 ? 36.651 15.140 -25.707 1.00 59.41 110 VAL A O 1
ATOM 872 N N . GLY A 1 111 ? 34.903 15.247 -24.287 1.00 50.50 111 GLY A N 1
ATOM 873 C CA . GLY A 1 111 ? 34.932 16.698 -24.042 1.00 50.50 111 GLY A CA 1
ATOM 874 C C . GLY A 1 111 ? 35.654 17.060 -22.751 1.00 50.50 111 GLY A C 1
ATOM 875 O O . GLY A 1 111 ? 36.313 18.122 -22.745 1.00 50.50 111 GLY A O 1
#